Protein AF-A0A7R6WFR4-F1 (afdb_monomer_lite)

Radius of gyration: 21.45 Å; chains: 1; bounding box: 54×71×43 Å

pLDDT: mean 85.28, std 18.98, range [34.56, 98.69]

Foldseek 3Di:
DDDDDDDDDDDDPDPDPPPPPDCLDQDDPVLQPQVVLVVVLCVLCVVLVVQFLDDDSFWTWGADLVLLWIWTFGDDQNQQKTKIAIDADVVRPHHPVCVSCVVVQVQLCVLVVDDPVQDDPPRGDMGMDHHNSRPCVCSVVSSVVSVVVSVSSVVSVCVRVVVD

Secondary structure (DSSP, 8-state):
--------------------TT------GGGS-HHHHHHHHHHH-GGGGTTEEEE-SSEEEEEEGGGTEEEEEEEEGGGTEEEEEE--BGGGTBS-HHHHHGGGHHHHHHHH---GGG--TTSSSEEEEE--TT-GGGHHHHHHHHHHHHHHHHHHHHHHHTT-

Structure (mmCIF, N/CA/C/O backbone):
data_AF-A0A7R6WFR4-F1
#
_entry.id   AF-A0A7R6WFR4-F1
#
loop_
_atom_site.group_PDB
_atom_site.id
_atom_site.type_symbol
_atom_site.label_atom_id
_atom_site.label_alt_id
_atom_site.label_comp_id
_atom_site.label_asym_id
_atom_site.label_entity_id
_atom_site.label_seq_id
_atom_site.pdbx_PDB_ins_code
_atom_site.Cartn_x
_atom_site.Cartn_y
_atom_site.Cartn_z
_atom_site.occupancy
_atom_site.B_iso_or_equiv
_atom_site.auth_seq_id
_atom_site.auth_comp_id
_atom_site.auth_asym_id
_atom_site.auth_atom_id
_atom_site.pdbx_PDB_model_num
ATOM 1 N N . MET A 1 1 ? 34.728 55.358 25.773 1.00 39.41 1 MET A N 1
ATOM 2 C CA . MET A 1 1 ? 34.233 55.909 24.490 1.00 39.41 1 MET A CA 1
ATOM 3 C C . MET A 1 1 ? 34.092 54.773 23.482 1.00 39.41 1 MET A C 1
ATOM 5 O O . MET A 1 1 ? 34.770 53.769 23.641 1.00 39.41 1 MET A O 1
ATOM 9 N N . THR A 1 2 ? 33.162 54.930 22.539 1.00 40.72 2 THR A N 1
ATOM 10 C CA . THR A 1 2 ? 32.912 54.178 21.290 1.00 40.72 2 THR A CA 1
ATOM 11 C C . THR A 1 2 ? 33.643 52.841 21.067 1.00 40.72 2 THR A C 1
ATOM 13 O O . THR A 1 2 ? 34.830 52.815 20.758 1.00 40.72 2 THR A O 1
ATOM 16 N N . ARG A 1 3 ? 32.891 51.727 21.080 1.00 34.97 3 ARG A N 1
ATOM 17 C CA . ARG A 1 3 ? 33.244 50.522 20.302 1.00 34.97 3 ARG A CA 1
ATOM 18 C C . ARG A 1 3 ? 32.785 50.725 18.854 1.00 34.97 3 ARG A C 1
ATOM 20 O O . ARG A 1 3 ? 31.692 51.248 18.648 1.00 34.97 3 ARG A O 1
ATOM 27 N N . GLN A 1 4 ? 33.556 50.251 17.879 1.00 39.06 4 GLN A N 1
ATOM 28 C CA . GLN A 1 4 ? 33.106 50.094 16.492 1.00 39.06 4 GLN A CA 1
ATOM 29 C C . GLN A 1 4 ? 33.394 48.666 16.018 1.00 39.06 4 GLN A C 1
ATOM 31 O O . GLN A 1 4 ? 34.410 48.078 16.385 1.00 39.06 4 GLN A O 1
ATOM 36 N N . SER A 1 5 ? 32.462 48.099 15.253 1.00 39.19 5 SER A N 1
ATOM 37 C CA . SER A 1 5 ? 32.468 46.691 14.850 1.00 39.19 5 SER A CA 1
ATOM 38 C C . SER A 1 5 ? 33.056 46.502 13.455 1.00 39.19 5 SER A C 1
ATOM 40 O O . SER A 1 5 ? 32.693 47.236 12.540 1.00 39.19 5 SER A O 1
ATOM 42 N N . VAL A 1 6 ? 33.838 45.438 13.263 1.00 37.19 6 VAL A N 1
ATOM 43 C CA . VAL A 1 6 ? 34.037 44.794 11.954 1.00 37.19 6 VAL A CA 1
ATOM 44 C C . VAL A 1 6 ? 33.942 43.280 12.163 1.00 37.19 6 VAL A C 1
ATOM 46 O O . VAL A 1 6 ? 34.504 42.753 13.121 1.00 37.19 6 VAL A O 1
ATOM 49 N N . LEU A 1 7 ? 33.185 42.593 11.305 1.00 38.69 7 LEU A N 1
ATOM 50 C CA . LEU A 1 7 ? 32.980 41.139 11.346 1.00 38.69 7 LEU A CA 1
ATOM 51 C C . LEU A 1 7 ? 33.999 40.405 10.449 1.00 38.69 7 LEU A C 1
ATOM 53 O O . LEU A 1 7 ? 34.508 41.002 9.497 1.00 38.69 7 LEU A O 1
ATOM 57 N N . PRO A 1 8 ? 34.308 39.122 10.718 1.00 40.88 8 PRO A N 1
ATOM 58 C CA . PRO A 1 8 ? 35.266 38.357 9.922 1.00 40.88 8 PRO A CA 1
ATOM 59 C C . PRO A 1 8 ? 34.713 38.012 8.531 1.00 40.88 8 PRO A C 1
ATOM 61 O O . PRO A 1 8 ? 33.588 37.538 8.394 1.00 40.88 8 PRO A O 1
ATOM 64 N N . ASN A 1 9 ? 35.536 38.191 7.495 1.00 34.56 9 ASN A N 1
ATOM 65 C CA . ASN A 1 9 ? 35.182 37.885 6.108 1.00 34.56 9 ASN A CA 1
ATOM 66 C C . ASN A 1 9 ? 35.665 36.477 5.705 1.00 34.56 9 ASN A C 1
ATOM 68 O O . ASN A 1 9 ? 36.686 36.321 5.034 1.00 34.56 9 ASN A O 1
ATOM 72 N N . SER A 1 10 ? 34.963 35.433 6.158 1.00 39.16 10 SER A N 1
ATOM 73 C CA . SER A 1 10 ? 35.279 34.039 5.813 1.00 39.16 10 SER A CA 1
ATOM 74 C C . SER A 1 10 ? 34.737 33.672 4.425 1.00 39.16 10 SER A C 1
ATOM 76 O O . SER A 1 10 ? 33.579 33.276 4.276 1.00 39.16 10 SER A O 1
ATOM 78 N N . LEU A 1 11 ? 35.581 33.800 3.399 1.00 40.56 11 LEU A N 1
ATOM 79 C CA . LEU A 1 11 ? 35.219 33.515 2.010 1.00 40.56 11 LEU A CA 1
ATOM 80 C C . LEU A 1 11 ? 34.956 32.021 1.749 1.00 40.56 11 LEU A C 1
ATOM 82 O O . LEU A 1 11 ? 35.880 31.228 1.593 1.00 40.56 11 LEU A O 1
ATOM 86 N N . GLY A 1 12 ? 33.676 31.679 1.596 1.00 35.91 12 GLY A N 1
ATOM 87 C CA . GLY A 1 12 ? 33.201 30.689 0.627 1.00 35.91 12 GLY A CA 1
ATOM 88 C C . GLY A 1 12 ? 33.813 29.286 0.677 1.00 35.91 12 GLY A C 1
ATOM 89 O O . GLY A 1 12 ? 34.427 28.853 -0.301 1.00 35.91 12 GLY A O 1
ATOM 90 N N . GLN A 1 13 ? 33.502 28.507 1.720 1.00 40.03 13 GLN A N 1
ATOM 91 C CA . GLN A 1 13 ? 33.395 27.061 1.506 1.00 40.03 13 GLN A CA 1
ATOM 92 C C . GLN A 1 13 ? 32.291 26.822 0.469 1.00 40.03 13 GLN A C 1
ATOM 94 O O . GLN A 1 13 ? 31.122 27.125 0.704 1.00 40.03 13 GLN A O 1
ATOM 99 N N . ARG A 1 14 ? 32.669 26.308 -0.705 1.00 41.25 14 ARG A N 1
ATOM 100 C CA . ARG A 1 14 ? 31.701 25.881 -1.718 1.00 41.25 14 ARG A CA 1
ATOM 101 C C . ARG A 1 14 ? 30.973 24.669 -1.153 1.00 41.25 14 ARG A C 1
ATOM 103 O O . ARG A 1 14 ? 31.605 23.633 -0.959 1.00 41.25 14 ARG A O 1
ATOM 110 N N . GLY A 1 15 ? 29.672 24.796 -0.904 1.00 39.31 15 GLY A N 1
ATOM 111 C CA . GLY A 1 15 ? 28.844 23.637 -0.597 1.00 39.31 15 GLY A CA 1
ATOM 112 C C . GLY A 1 15 ? 28.974 22.633 -1.737 1.00 39.31 15 GLY A C 1
ATOM 113 O O . GLY A 1 15 ? 28.617 22.944 -2.874 1.00 39.31 15 GLY A O 1
ATOM 114 N N . GLN A 1 16 ? 29.529 21.455 -1.450 1.00 40.56 16 GLN A N 1
ATOM 115 C CA . GLN A 1 16 ? 29.440 20.338 -2.382 1.00 40.56 16 GLN A CA 1
ATOM 116 C C . GLN A 1 16 ? 27.947 20.038 -2.580 1.00 40.56 16 GLN A C 1
ATOM 118 O O . GLN A 1 16 ? 27.205 20.042 -1.591 1.00 40.56 16 GLN A O 1
ATOM 123 N N . PRO A 1 17 ? 27.470 19.811 -3.817 1.00 44.75 17 PRO A N 1
ATOM 124 C CA . PRO A 1 17 ? 26.100 19.371 -4.009 1.00 44.75 17 PRO A CA 1
ATOM 125 C C . PRO A 1 17 ? 25.941 18.040 -3.276 1.00 44.75 17 PRO A C 1
ATOM 127 O O . PRO A 1 17 ? 26.667 17.086 -3.559 1.00 44.75 17 PRO A O 1
ATOM 130 N N . VAL A 1 18 ? 25.011 17.984 -2.322 1.00 44.72 18 VAL A N 1
ATOM 131 C CA . VAL A 1 18 ? 24.650 16.732 -1.658 1.00 44.72 18 VAL A CA 1
ATOM 132 C C . VAL A 1 18 ? 23.968 15.864 -2.708 1.00 44.72 18 VAL A C 1
ATOM 134 O O . VAL A 1 18 ? 22.768 15.990 -2.951 1.00 44.72 18 VAL A O 1
ATOM 137 N N . MET A 1 19 ? 24.755 15.018 -3.372 1.00 37.38 19 MET A N 1
ATOM 138 C CA . MET A 1 19 ? 24.232 13.960 -4.221 1.00 37.38 19 MET A CA 1
ATOM 139 C C . MET A 1 19 ? 23.405 13.044 -3.328 1.00 37.38 19 MET A C 1
ATOM 141 O O . MET A 1 19 ? 23.945 12.264 -2.549 1.00 37.38 19 MET A O 1
ATOM 145 N N . SER A 1 20 ? 22.081 13.161 -3.427 1.00 54.25 20 SER A N 1
ATOM 146 C CA . SER A 1 20 ? 21.200 12.124 -2.915 1.00 54.25 20 SER A CA 1
ATOM 147 C C . SER A 1 20 ? 21.582 10.829 -3.626 1.00 54.25 20 SER A C 1
ATOM 149 O O . SER A 1 20 ? 21.564 10.786 -4.854 1.00 54.25 20 SER A O 1
ATOM 151 N N . GLU A 1 21 ? 21.921 9.783 -2.871 1.00 51.94 21 GLU A N 1
ATOM 152 C CA . GLU A 1 21 ? 22.389 8.486 -3.400 1.00 51.94 21 GLU A CA 1
ATOM 153 C C . GLU A 1 21 ? 21.356 7.773 -4.303 1.00 51.94 21 GLU A C 1
ATOM 155 O O . GLU A 1 21 ? 21.628 6.717 -4.868 1.00 51.94 21 GLU A O 1
ATOM 160 N N . PHE A 1 22 ? 20.169 8.366 -4.455 1.00 56.94 22 PHE A N 1
ATOM 161 C CA . PHE A 1 22 ? 19.007 7.843 -5.159 1.00 56.94 22 PHE A CA 1
ATOM 162 C C . PHE A 1 22 ? 18.423 8.853 -6.167 1.00 56.94 22 PHE A C 1
ATOM 164 O O . PHE A 1 22 ? 17.203 9.004 -6.268 1.00 56.94 22 PHE A O 1
ATOM 171 N N . ASP A 1 23 ? 19.274 9.543 -6.938 1.00 61.69 23 ASP A N 1
ATOM 172 C CA . ASP A 1 23 ? 18.822 10.172 -8.188 1.00 61.69 23 ASP A CA 1
ATOM 173 C C . ASP A 1 23 ? 18.581 9.093 -9.259 1.00 61.69 23 ASP A C 1
ATOM 175 O O . ASP A 1 23 ? 19.502 8.553 -9.871 1.00 61.69 23 ASP A O 1
ATOM 179 N N . PHE A 1 24 ? 17.30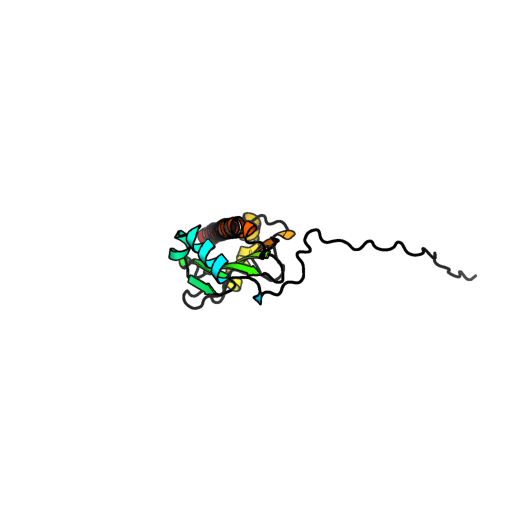7 8.762 -9.469 1.00 65.12 24 PHE A N 1
ATOM 180 C CA . PHE A 1 24 ? 16.860 7.788 -10.469 1.00 65.12 24 PHE A CA 1
ATOM 181 C C . PHE A 1 24 ? 16.496 8.419 -11.830 1.00 65.12 24 PHE A C 1
ATOM 183 O O . PHE A 1 24 ? 15.965 7.726 -12.711 1.00 65.12 24 PHE A O 1
ATOM 190 N N . GLY A 1 25 ? 16.766 9.718 -12.002 1.00 61.03 25 GLY A N 1
ATOM 191 C CA . GLY A 1 25 ? 16.457 10.506 -13.191 1.00 61.03 25 GLY A CA 1
ATOM 192 C C . GLY A 1 25 ? 14.994 10.959 -13.289 1.00 61.03 25 GLY A C 1
ATOM 193 O O . GLY A 1 25 ? 14.063 10.306 -12.810 1.00 61.03 25 GLY A O 1
ATOM 194 N N . GLY A 1 26 ? 14.779 12.089 -13.967 1.00 64.75 26 GLY A N 1
ATOM 195 C CA . GLY A 1 26 ? 13.466 12.718 -14.149 1.00 64.75 26 GLY A CA 1
ATOM 196 C C . GLY A 1 26 ? 12.544 12.000 -15.143 1.00 64.75 26 GLY A C 1
ATOM 197 O O . GLY A 1 26 ? 12.282 12.525 -16.223 1.00 64.75 26 GLY A O 1
ATOM 198 N N . ARG A 1 27 ? 12.025 10.820 -14.781 1.00 77.31 27 ARG A N 1
ATOM 199 C CA . ARG A 1 27 ? 10.978 10.104 -15.541 1.00 77.31 27 ARG A CA 1
ATOM 200 C C . ARG A 1 27 ? 9.572 10.457 -15.058 1.00 77.31 27 ARG A C 1
ATOM 202 O O . ARG A 1 27 ? 9.328 10.621 -13.863 1.00 77.31 27 ARG A O 1
ATOM 209 N N . ARG A 1 28 ? 8.616 10.565 -15.987 1.00 82.25 28 ARG A N 1
ATOM 210 C CA . ARG A 1 28 ? 7.220 10.917 -15.657 1.00 82.25 28 ARG A CA 1
ATOM 211 C C . ARG A 1 28 ? 6.463 9.694 -15.151 1.00 82.25 28 ARG A C 1
ATOM 213 O O . ARG A 1 28 ? 6.639 8.595 -15.667 1.00 82.25 28 ARG A O 1
ATOM 220 N N . ALA A 1 29 ? 5.520 9.885 -14.226 1.00 82.50 29 ALA A N 1
ATOM 221 C CA . ALA A 1 29 ? 4.690 8.786 -13.718 1.00 82.50 29 ALA A CA 1
ATOM 222 C C . ALA A 1 29 ? 3.926 8.023 -14.823 1.00 82.50 29 ALA A C 1
ATOM 224 O O . ALA A 1 29 ? 3.718 6.821 -14.702 1.00 82.50 29 ALA A O 1
ATOM 225 N N . SER A 1 30 ? 3.580 8.686 -15.932 1.00 85.88 30 SER A N 1
ATOM 226 C CA . SER A 1 30 ? 2.953 8.075 -17.114 1.00 85.88 30 SER A CA 1
ATOM 227 C C . SER A 1 30 ? 3.821 7.043 -17.850 1.00 85.88 30 SER A C 1
ATOM 229 O O . SER A 1 30 ? 3.295 6.293 -18.665 1.00 85.88 30 SER A O 1
ATOM 231 N N . GLU A 1 31 ? 5.133 7.010 -17.605 1.00 89.94 31 GLU A N 1
ATOM 232 C CA . GLU A 1 31 ? 6.065 6.036 -18.198 1.00 89.94 31 GLU A CA 1
ATOM 233 C C . GLU A 1 31 ? 6.147 4.735 -17.380 1.00 89.94 31 GLU A C 1
ATOM 235 O O . GLU A 1 31 ? 6.655 3.725 -17.866 1.00 89.94 31 GLU A O 1
ATOM 240 N N . PHE A 1 32 ? 5.614 4.723 -16.152 1.00 94.06 32 PHE A N 1
ATOM 241 C CA . PHE A 1 32 ? 5.513 3.508 -15.351 1.00 94.06 32 PHE A CA 1
ATOM 242 C C . PHE A 1 32 ? 4.448 2.584 -15.950 1.00 94.06 32 PHE A C 1
ATOM 244 O O . PHE A 1 32 ? 3.262 2.919 -16.017 1.00 94.06 32 PHE A O 1
ATOM 251 N N . ARG A 1 33 ? 4.877 1.395 -16.381 1.00 96.06 33 ARG A N 1
ATOM 252 C CA . ARG A 1 33 ? 4.074 0.411 -17.126 1.00 96.06 33 ARG A CA 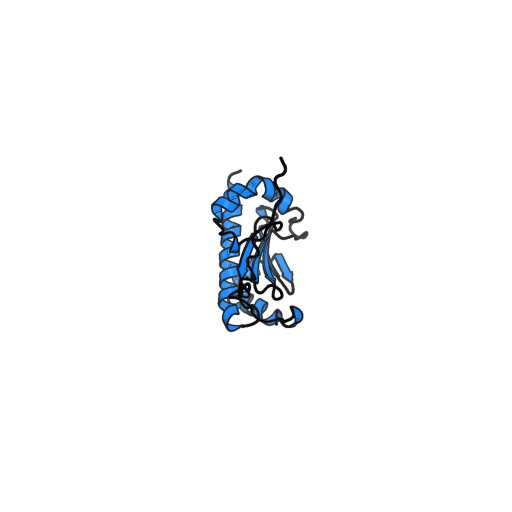1
ATOM 253 C C . ARG A 1 33 ? 3.067 -0.343 -16.235 1.00 96.06 33 ARG A C 1
ATOM 255 O O . ARG A 1 33 ? 2.964 -1.559 -16.303 1.00 96.06 33 ARG A O 1
ATOM 262 N N . HIS A 1 34 ? 2.280 0.377 -15.436 1.00 96.06 34 HIS A N 1
ATOM 263 C CA . HIS A 1 34 ? 1.488 -0.106 -14.293 1.00 96.06 34 HIS A CA 1
ATOM 264 C C . HIS A 1 34 ? 0.647 -1.383 -14.491 1.00 96.06 34 HIS A C 1
ATOM 266 O O . HIS A 1 34 ? 0.349 -2.084 -13.526 1.00 96.06 34 HIS A O 1
ATOM 272 N N . ARG A 1 35 ? 0.227 -1.692 -15.725 1.00 97.06 35 ARG A N 1
ATOM 273 C CA . ARG A 1 35 ? -0.500 -2.930 -16.039 1.00 97.06 35 ARG A CA 1
ATOM 274 C C . ARG A 1 35 ? 0.378 -4.178 -15.893 1.00 97.06 35 ARG A C 1
ATOM 276 O O . ARG A 1 35 ? -0.165 -5.219 -15.540 1.00 97.06 35 ARG A O 1
ATOM 283 N N . GLY A 1 36 ? 1.685 -4.077 -16.150 1.00 97.88 36 GLY A N 1
ATOM 284 C CA . GLY A 1 36 ? 2.650 -5.162 -15.953 1.00 97.88 36 GLY A CA 1
ATOM 285 C C . GLY A 1 36 ? 2.839 -5.434 -14.465 1.00 97.88 36 GLY A C 1
ATOM 286 O O . GLY A 1 36 ? 2.372 -6.466 -13.991 1.00 97.88 36 GLY A O 1
ATOM 287 N N . PHE A 1 37 ? 3.356 -4.453 -13.721 1.00 98.44 37 PHE A N 1
ATOM 288 C CA . PHE A 1 37 ? 3.465 -4.475 -12.260 1.00 98.44 37 PHE A CA 1
ATOM 289 C C . PHE A 1 37 ? 2.257 -5.082 -11.527 1.00 98.44 37 PHE A C 1
ATOM 291 O O . PHE A 1 37 ? 2.407 -6.054 -10.792 1.00 98.44 37 PHE A O 1
ATOM 298 N N . TRP A 1 38 ? 1.034 -4.574 -11.749 1.00 98.38 38 TRP A N 1
ATOM 299 C CA . TRP A 1 38 ? -0.167 -5.099 -11.073 1.00 98.38 38 TRP A CA 1
ATOM 300 C C . TRP A 1 38 ? -0.689 -6.436 -11.628 1.00 98.38 38 TRP A C 1
ATOM 302 O O . TRP A 1 38 ? -1.639 -6.992 -11.070 1.00 98.38 38 TRP A O 1
ATOM 312 N N . SER A 1 39 ? -0.109 -6.949 -12.715 1.00 98.38 39 SER A N 1
ATOM 313 C CA . SER A 1 39 ? -0.308 -8.334 -13.160 1.00 98.38 39 SER A CA 1
ATOM 314 C C . SER A 1 39 ? 0.699 -9.261 -12.478 1.00 98.38 39 SER A C 1
ATOM 316 O O . SER A 1 39 ? 0.263 -10.232 -11.869 1.00 98.38 39 SER A O 1
ATOM 318 N N . LEU A 1 40 ? 1.990 -8.900 -12.460 1.00 98.56 40 LEU A N 1
ATOM 319 C CA . LEU A 1 40 ? 3.046 -9.621 -11.736 1.00 98.56 40 LEU A CA 1
ATOM 320 C C . LEU A 1 40 ? 2.726 -9.737 -10.238 1.00 98.56 40 LEU A C 1
ATOM 322 O O . LEU A 1 40 ? 2.801 -10.825 -9.677 1.00 98.56 40 LEU A O 1
ATOM 326 N N . PHE A 1 41 ? 2.300 -8.639 -9.605 1.00 98.69 41 PHE A N 1
ATOM 327 C CA . PHE A 1 41 ? 1.831 -8.618 -8.216 1.00 98.69 41 PHE A CA 1
ATOM 328 C C . PHE A 1 41 ? 0.778 -9.704 -7.968 1.00 98.69 41 PHE A C 1
ATOM 330 O O . PHE A 1 41 ? 0.903 -10.505 -7.051 1.00 98.69 41 PHE A O 1
ATOM 337 N N . ALA A 1 42 ? -0.233 -9.769 -8.836 1.00 98.31 42 ALA A N 1
ATOM 338 C CA . ALA A 1 42 ? -1.347 -10.700 -8.713 1.00 98.31 42 ALA A CA 1
ATOM 339 C C . ALA A 1 42 ? -1.026 -12.120 -9.224 1.00 98.31 42 ALA A C 1
ATOM 341 O O . ALA A 1 42 ? -1.892 -12.994 -9.174 1.00 98.31 42 ALA A O 1
ATOM 342 N N . GLU A 1 43 ? 0.158 -12.348 -9.786 1.00 98.31 43 GLU A N 1
ATOM 343 C CA . GLU A 1 43 ? 0.679 -13.661 -10.178 1.00 98.31 43 GLU A CA 1
ATOM 344 C C . GLU A 1 43 ? 1.543 -14.249 -9.057 1.00 98.31 43 GLU A C 1
ATOM 346 O O . GLU A 1 43 ? 1.362 -15.408 -8.696 1.00 98.31 43 GLU A O 1
ATOM 351 N N . ARG A 1 44 ? 2.413 -13.425 -8.455 1.00 98.31 44 ARG A N 1
ATOM 352 C CA . ARG A 1 44 ? 3.252 -13.786 -7.300 1.00 98.31 44 ARG A CA 1
ATOM 353 C C . ARG A 1 44 ? 2.448 -13.967 -6.012 1.00 98.31 44 ARG A C 1
ATOM 355 O O . ARG A 1 44 ? 2.755 -14.873 -5.248 1.00 98.31 44 ARG A O 1
ATOM 362 N N . HIS A 1 45 ? 1.423 -13.135 -5.816 1.00 98.31 45 HIS A N 1
ATOM 363 C CA . HIS A 1 45 ? 0.597 -13.064 -4.603 1.00 98.31 45 HIS A CA 1
ATOM 364 C C . HIS A 1 45 ? -0.884 -13.313 -4.954 1.00 98.31 45 HIS A C 1
ATOM 366 O O . HIS A 1 45 ? -1.708 -12.389 -4.941 1.00 98.31 45 HIS A O 1
ATOM 372 N N . PRO A 1 46 ? -1.249 -14.536 -5.396 1.00 97.94 46 PRO A N 1
ATOM 373 C CA . PRO A 1 46 ? -2.601 -14.852 -5.859 1.00 97.94 46 PRO A CA 1
ATOM 374 C C . PRO A 1 46 ? -3.664 -14.720 -4.758 1.00 97.94 46 PRO A C 1
ATOM 376 O O . PRO A 1 46 ? -4.820 -14.422 -5.065 1.00 97.94 46 PRO A O 1
ATOM 379 N N . GLU A 1 47 ? -3.293 -14.886 -3.488 1.00 97.12 47 GLU A N 1
ATOM 380 C CA . GLU A 1 47 ? -4.160 -14.713 -2.322 1.00 97.12 47 GLU A CA 1
ATOM 381 C C . GLU A 1 47 ? -4.720 -13.288 -2.215 1.00 97.12 47 GLU A C 1
ATOM 383 O O . GLU A 1 47 ? -5.896 -13.116 -1.886 1.00 97.12 47 GLU A O 1
ATOM 388 N N . GLU A 1 48 ? -3.964 -12.263 -2.624 1.00 98.19 48 GLU A N 1
ATOM 389 C CA . GLU A 1 48 ? -4.433 -10.872 -2.619 1.00 98.19 48 GLU A CA 1
ATOM 390 C C . GLU A 1 48 ? -5.611 -10.619 -3.568 1.00 98.19 48 GLU A C 1
ATOM 392 O O . GLU A 1 48 ? -6.307 -9.611 -3.424 1.00 98.19 48 GLU A O 1
ATOM 397 N N . ARG A 1 49 ? -5.894 -11.536 -4.505 1.00 96.94 49 ARG A N 1
ATOM 398 C CA . ARG A 1 49 ? -7.104 -11.496 -5.344 1.00 96.94 49 ARG A CA 1
ATOM 399 C C . ARG A 1 49 ? -8.369 -11.785 -4.540 1.00 96.94 49 ARG A C 1
ATOM 401 O O . ARG A 1 49 ? -9.389 -11.158 -4.805 1.00 96.94 49 ARG A O 1
ATOM 408 N N . ALA A 1 50 ? -8.303 -12.686 -3.559 1.00 95.81 50 ALA A N 1
ATOM 409 C CA . ALA A 1 50 ? -9.427 -12.987 -2.669 1.00 95.81 50 ALA A CA 1
ATOM 410 C C . ALA A 1 50 ? -9.687 -11.850 -1.664 1.00 95.81 50 ALA A C 1
ATOM 412 O O . ALA A 1 50 ? -10.805 -11.690 -1.182 1.00 95.81 50 ALA A O 1
ATOM 413 N N . ARG A 1 51 ? -8.662 -11.034 -1.379 1.00 96.56 51 ARG A N 1
ATOM 414 C CA . ARG A 1 51 ? -8.699 -9.919 -0.415 1.00 96.56 51 ARG A CA 1
ATOM 415 C C . ARG A 1 51 ? -8.906 -8.541 -1.065 1.00 96.56 51 ARG A C 1
ATOM 417 O O . ARG A 1 51 ? -8.900 -7.520 -0.374 1.00 96.56 51 ARG A O 1
ATOM 424 N N . LEU A 1 52 ? -9.067 -8.499 -2.390 1.00 97.44 52 LEU A N 1
ATOM 425 C CA . LEU A 1 52 ? -9.117 -7.286 -3.209 1.00 97.44 52 LEU A CA 1
ATOM 426 C C . LEU A 1 52 ? -10.422 -6.495 -3.003 1.00 97.44 52 LEU A C 1
ATOM 428 O O . LEU A 1 52 ? -11.464 -6.830 -3.562 1.00 97.44 52 LEU A O 1
ATOM 432 N N . ALA A 1 53 ? -10.345 -5.369 -2.292 1.00 97.06 53 ALA A N 1
ATOM 433 C CA . ALA A 1 53 ? -11.461 -4.432 -2.136 1.00 97.06 53 ALA A CA 1
ATOM 434 C C . ALA A 1 53 ? -11.598 -3.459 -3.328 1.00 97.06 53 ALA A C 1
ATOM 436 O O . ALA A 1 53 ? -12.705 -3.037 -3.673 1.00 97.06 53 ALA A O 1
ATOM 437 N N . ARG A 1 54 ? -10.474 -3.060 -3.946 1.00 96.75 54 ARG A N 1
ATOM 438 C CA . ARG A 1 54 ? -10.396 -2.203 -5.152 1.00 96.75 54 ARG A CA 1
ATOM 439 C C . ARG A 1 54 ? -8.966 -2.182 -5.697 1.00 96.75 54 ARG A C 1
ATOM 441 O O . ARG A 1 54 ? -8.019 -2.249 -4.928 1.00 96.75 54 ARG A O 1
ATOM 448 N N . ARG A 1 55 ? -8.779 -1.978 -7.002 1.00 97.06 55 ARG A N 1
ATOM 449 C CA . ARG A 1 55 ? -7.479 -1.572 -7.570 1.00 97.06 55 ARG A CA 1
ATOM 450 C C . ARG A 1 55 ? -7.631 -0.402 -8.537 1.00 97.06 55 ARG A C 1
ATOM 452 O O . ARG A 1 55 ? -8.731 -0.141 -9.029 1.00 97.06 55 ARG A O 1
ATOM 459 N N . GLY A 1 56 ? -6.532 0.291 -8.800 1.00 95.56 56 GLY A N 1
ATOM 460 C CA . GLY A 1 56 ? -6.417 1.368 -9.783 1.00 95.56 56 GLY A CA 1
ATOM 461 C C . GLY A 1 56 ? -5.050 1.331 -10.474 1.00 95.56 56 GLY A C 1
ATOM 462 O O . GLY A 1 56 ? -4.296 0.382 -10.276 1.00 95.56 56 GLY A O 1
ATOM 463 N N . PRO A 1 57 ? -4.688 2.348 -11.277 1.00 95.19 57 PRO A N 1
ATOM 464 C CA . PRO A 1 57 ? -3.371 2.395 -11.911 1.00 95.19 57 PRO A CA 1
ATOM 465 C C . PRO A 1 57 ? -2.213 2.422 -10.905 1.00 95.19 57 PRO A C 1
ATOM 467 O O . PRO A 1 57 ? -1.178 1.812 -11.142 1.00 95.19 57 PRO A O 1
ATOM 470 N N . TRP A 1 58 ? -2.404 3.080 -9.760 1.00 95.88 58 TRP A N 1
ATOM 471 C CA . TRP A 1 58 ? -1.338 3.356 -8.790 1.00 95.88 58 TRP A CA 1
ATOM 472 C C . TRP A 1 58 ? -1.445 2.550 -7.490 1.00 95.88 58 TRP A C 1
ATOM 474 O O . TRP A 1 58 ? -0.589 2.710 -6.626 1.00 95.88 58 TRP A O 1
ATOM 484 N N . PHE A 1 59 ? -2.480 1.712 -7.322 1.00 97.56 59 PHE A N 1
ATOM 485 C CA . PHE A 1 59 ? -2.749 1.036 -6.047 1.00 97.56 59 PHE A CA 1
ATOM 486 C C . PHE A 1 59 ? -3.516 -0.293 -6.156 1.00 97.56 59 PHE A C 1
ATOM 488 O O . PHE A 1 59 ? -4.329 -0.496 -7.065 1.00 97.56 59 PHE A O 1
ATOM 495 N N . TRP A 1 60 ? -3.351 -1.120 -5.123 1.00 98.56 60 TRP A N 1
ATOM 496 C CA . TRP A 1 60 ? -4.148 -2.297 -4.778 1.00 98.56 60 TRP A CA 1
ATOM 497 C C . TRP A 1 60 ? -4.641 -2.155 -3.329 1.00 98.56 60 TRP A C 1
ATOM 499 O O . TRP A 1 60 ? -3.845 -1.940 -2.419 1.00 98.56 60 TRP A O 1
ATOM 509 N N . GLN A 1 61 ? -5.952 -2.237 -3.098 1.00 98.12 61 GLN A N 1
ATOM 510 C CA . GLN A 1 61 ? -6.550 -2.179 -1.762 1.00 98.12 61 GLN A CA 1
ATOM 511 C C . GLN A 1 61 ? -6.904 -3.576 -1.263 1.00 98.12 61 GLN A C 1
ATOM 513 O O . GLN A 1 61 ? -7.776 -4.235 -1.837 1.00 98.12 61 GLN A O 1
ATOM 518 N N . ARG A 1 62 ? -6.281 -3.969 -0.151 1.00 98.12 62 ARG A N 1
ATOM 519 C CA . ARG A 1 62 ? -6.687 -5.103 0.681 1.00 98.12 62 ARG A CA 1
ATOM 520 C C . ARG A 1 62 ? -7.828 -4.659 1.603 1.00 98.12 62 ARG A C 1
ATOM 522 O O . ARG A 1 62 ? -7.735 -3.601 2.230 1.00 98.12 62 ARG A O 1
ATOM 529 N N . GLY A 1 63 ? -8.910 -5.433 1.658 1.00 97.00 63 GLY A N 1
ATOM 530 C CA . GLY A 1 63 ? -10.052 -5.181 2.544 1.00 97.00 63 GLY A CA 1
ATOM 531 C C . GLY A 1 63 ? -9.848 -5.742 3.952 1.00 97.00 63 GLY A C 1
ATOM 532 O O . GLY A 1 63 ? -9.416 -6.883 4.098 1.00 97.00 63 GLY A O 1
ATOM 533 N N . LEU A 1 64 ? -10.187 -4.948 4.970 1.00 95.44 64 LEU A N 1
ATOM 534 C CA . LEU A 1 64 ? -10.271 -5.350 6.378 1.00 95.44 64 LEU A CA 1
ATOM 535 C C . LEU A 1 64 ? -11.714 -5.060 6.851 1.00 95.44 64 LEU A C 1
ATOM 537 O O . LEU A 1 64 ? -11.959 -4.009 7.452 1.00 95.44 64 LEU A O 1
ATOM 541 N N . PRO A 1 65 ? -12.697 -5.911 6.494 1.00 91.44 65 PRO A N 1
ATOM 542 C CA . PRO A 1 65 ? -14.118 -5.596 6.650 1.00 91.44 65 PRO A CA 1
ATOM 543 C C . PRO A 1 65 ? -14.558 -5.489 8.113 1.00 91.44 65 PRO A C 1
ATOM 545 O O . PRO A 1 65 ? -15.403 -4.653 8.412 1.00 91.44 65 PRO A O 1
ATOM 548 N N . ASP A 1 66 ? -13.947 -6.255 9.018 1.00 91.81 66 ASP A N 1
ATOM 549 C CA . ASP A 1 66 ? -14.342 -6.338 10.434 1.00 91.81 66 ASP A CA 1
ATOM 550 C C . ASP A 1 66 ? -14.114 -5.014 11.188 1.00 91.81 66 ASP A C 1
ATOM 552 O O . ASP A 1 66 ? -14.882 -4.646 12.070 1.00 91.81 66 ASP A O 1
ATOM 556 N N . PHE A 1 67 ? -13.112 -4.239 10.760 1.00 92.19 67 PHE A N 1
ATOM 557 C CA . PHE A 1 67 ? -12.842 -2.870 11.226 1.00 92.19 67 PHE A CA 1
ATOM 558 C C . PHE A 1 67 ? -13.406 -1.796 10.268 1.00 92.19 67 PHE A C 1
ATOM 560 O O . PHE A 1 67 ? -13.249 -0.588 10.486 1.00 92.19 67 PHE A O 1
ATOM 567 N N . ALA A 1 68 ? -14.024 -2.236 9.166 1.00 93.62 68 ALA A N 1
ATOM 568 C CA . ALA A 1 68 ? -14.399 -1.449 7.995 1.00 93.62 68 ALA A CA 1
ATOM 569 C C . ALA A 1 68 ? -13.259 -0.520 7.522 1.00 93.62 68 ALA A C 1
ATOM 571 O O . ALA A 1 68 ? -13.439 0.692 7.390 1.00 93.62 68 ALA A O 1
ATOM 572 N N . LEU A 1 69 ? -12.071 -1.092 7.287 1.00 95.69 69 LEU A N 1
ATOM 573 C CA . LEU A 1 69 ? -10.848 -0.417 6.827 1.00 95.69 69 LEU A CA 1
ATOM 574 C C . LEU A 1 69 ? -10.362 -0.976 5.473 1.00 95.69 69 LEU A C 1
ATOM 576 O O . LEU A 1 69 ? -10.718 -2.080 5.059 1.00 95.69 69 LEU A O 1
ATOM 580 N N . VAL A 1 70 ? -9.488 -0.228 4.791 1.00 96.81 70 VAL A N 1
ATOM 581 C CA . VAL A 1 70 ? -8.674 -0.729 3.665 1.00 96.81 70 VAL A CA 1
ATOM 582 C C . VAL A 1 70 ? -7.210 -0.338 3.837 1.00 96.81 70 VAL A C 1
ATOM 584 O O . VAL A 1 70 ? -6.915 0.826 4.115 1.00 96.81 70 VAL A O 1
ATOM 587 N N . ILE A 1 71 ? -6.294 -1.271 3.578 1.00 97.56 71 ILE A N 1
ATOM 588 C CA . ILE A 1 71 ? -4.870 -0.958 3.394 1.00 97.56 71 ILE A CA 1
ATOM 589 C C . ILE A 1 71 ? -4.612 -0.830 1.894 1.00 97.56 71 ILE A C 1
ATOM 591 O O . ILE A 1 71 ? -4.928 -1.730 1.115 1.00 97.56 71 ILE A O 1
ATOM 595 N N . SER A 1 72 ? -4.064 0.310 1.484 1.00 97.44 72 SER A N 1
ATOM 596 C CA . SER A 1 72 ? -3.716 0.622 0.099 1.00 97.44 72 SER A CA 1
ATOM 597 C C . SER A 1 72 ? -2.222 0.394 -0.112 1.00 97.44 72 SER A C 1
ATOM 599 O O . SER A 1 72 ? -1.412 1.235 0.272 1.00 97.44 72 SER A O 1
ATOM 601 N N . MET A 1 73 ? -1.864 -0.723 -0.742 1.00 98.56 73 MET A N 1
ATOM 602 C CA . MET A 1 73 ? -0.545 -0.922 -1.348 1.00 98.56 73 MET A CA 1
ATOM 603 C C . MET A 1 73 ? -0.448 -0.029 -2.585 1.00 98.56 73 MET A C 1
ATOM 605 O O . MET A 1 73 ? -1.354 -0.056 -3.420 1.00 98.56 73 MET A O 1
ATOM 609 N N . TYR A 1 74 ? 0.609 0.768 -2.723 1.00 97.31 74 TYR A N 1
ATOM 610 C CA . TYR A 1 74 ? 0.727 1.744 -3.809 1.00 97.31 74 TYR A CA 1
ATOM 611 C C . TYR A 1 74 ? 2.139 1.855 -4.390 1.00 97.31 74 TYR A C 1
ATOM 613 O O . TYR A 1 74 ? 3.130 1.471 -3.769 1.00 97.31 74 TYR A O 1
ATOM 621 N N . VAL A 1 75 ? 2.208 2.424 -5.597 1.00 96.75 75 VAL A N 1
ATOM 622 C CA . VAL A 1 75 ? 3.449 2.844 -6.260 1.00 96.75 75 VAL A CA 1
ATOM 623 C C . VAL A 1 75 ? 3.348 4.332 -6.581 1.00 96.75 75 VAL A C 1
ATOM 625 O O . VAL A 1 75 ? 2.355 4.770 -7.164 1.00 96.75 75 VAL A O 1
ATOM 628 N N . ALA A 1 76 ? 4.386 5.099 -6.250 1.00 93.75 76 ALA A N 1
ATOM 629 C CA . ALA A 1 76 ? 4.515 6.520 -6.566 1.00 93.75 76 ALA A CA 1
ATOM 630 C C . ALA A 1 76 ? 5.760 6.749 -7.449 1.00 93.75 76 ALA A C 1
ATOM 632 O O . ALA A 1 76 ? 6.835 7.075 -6.939 1.00 93.75 76 ALA A O 1
ATOM 633 N N . PRO A 1 77 ? 5.667 6.559 -8.785 1.00 92.12 77 PRO A N 1
ATOM 634 C CA . PRO A 1 77 ? 6.853 6.530 -9.642 1.00 92.12 77 PRO A CA 1
ATOM 635 C C . PRO A 1 77 ? 7.579 7.878 -9.724 1.00 92.12 77 PRO A C 1
ATOM 637 O O . PRO A 1 77 ? 8.802 7.903 -9.774 1.00 92.12 77 PRO A O 1
ATOM 640 N N . ALA A 1 78 ? 6.853 9.001 -9.662 1.00 88.69 78 ALA A N 1
ATOM 641 C CA . ALA A 1 78 ? 7.449 10.344 -9.662 1.00 88.69 78 ALA A CA 1
ATOM 642 C C . ALA A 1 78 ? 8.285 10.648 -8.400 1.00 88.69 78 ALA A C 1
ATOM 644 O O . ALA A 1 78 ? 9.053 11.604 -8.385 1.00 88.69 78 ALA A O 1
ATOM 645 N N . GLN A 1 79 ? 8.147 9.834 -7.350 1.00 89.56 79 GLN A N 1
ATOM 646 C CA . GLN A 1 79 ? 8.893 9.919 -6.096 1.00 89.56 79 GLN A CA 1
ATOM 647 C C . GLN A 1 79 ? 9.744 8.661 -5.845 1.00 89.56 79 GLN A C 1
ATOM 649 O O . GLN A 1 79 ? 10.296 8.526 -4.754 1.00 89.56 79 GLN A O 1
ATOM 654 N N . ASN A 1 80 ? 9.817 7.748 -6.828 1.00 92.50 80 ASN A N 1
ATOM 655 C CA . ASN A 1 80 ? 10.509 6.456 -6.779 1.00 92.50 80 ASN A CA 1
ATOM 656 C C . ASN A 1 80 ? 10.386 5.746 -5.420 1.00 92.50 80 ASN A C 1
ATOM 658 O O . ASN A 1 80 ? 11.374 5.477 -4.733 1.00 92.50 80 ASN A O 1
ATOM 662 N N . HIS A 1 81 ? 9.146 5.472 -5.015 1.00 93.12 81 HIS A N 1
ATOM 663 C CA . HIS A 1 81 ? 8.869 4.598 -3.882 1.00 93.12 81 HIS A CA 1
ATOM 664 C C . HIS A 1 81 ? 7.605 3.760 -4.079 1.00 93.12 81 HIS A C 1
ATOM 666 O O . HIS A 1 81 ? 6.717 4.081 -4.881 1.00 93.12 81 HIS A O 1
ATOM 672 N N . VAL A 1 82 ? 7.535 2.690 -3.296 1.00 97.06 82 VAL A N 1
ATOM 673 C CA . VAL A 1 82 ? 6.324 1.919 -3.004 1.00 97.06 82 VAL A CA 1
ATOM 674 C C . VAL A 1 82 ? 5.934 2.134 -1.543 1.00 97.06 82 VAL A C 1
ATOM 676 O O . VAL A 1 82 ? 6.761 2.576 -0.744 1.00 97.06 82 VAL A O 1
ATOM 679 N N . GLY A 1 83 ? 4.688 1.849 -1.175 1.00 96.88 83 GLY A N 1
ATOM 680 C CA . GLY A 1 83 ? 4.253 1.996 0.213 1.00 96.88 83 GLY A CA 1
ATOM 681 C C . GLY A 1 83 ? 2.903 1.367 0.535 1.00 96.88 83 GLY A C 1
ATOM 682 O O . GLY A 1 83 ? 2.200 0.863 -0.343 1.00 96.88 83 GLY A O 1
ATOM 683 N N . VAL A 1 84 ? 2.542 1.428 1.813 1.00 97.50 84 VAL A N 1
ATOM 684 C CA . VAL A 1 84 ? 1.250 1.021 2.374 1.00 97.50 84 VAL A CA 1
ATOM 685 C C . VAL A 1 84 ? 0.707 2.114 3.293 1.00 97.50 84 VAL A C 1
ATOM 687 O O . VAL A 1 84 ? 1.449 2.693 4.081 1.00 97.50 84 VAL A O 1
ATOM 690 N N . PHE A 1 85 ? -0.590 2.403 3.198 1.00 95.06 85 PHE A N 1
ATOM 691 C CA . PHE A 1 85 ? -1.293 3.352 4.075 1.00 95.06 85 PHE A CA 1
ATOM 692 C C . PHE A 1 85 ? -2.786 3.011 4.166 1.00 95.06 85 PHE A C 1
ATOM 694 O O . PHE A 1 85 ? -3.318 2.279 3.324 1.00 95.06 85 PHE A O 1
ATOM 701 N N . PHE A 1 86 ? -3.491 3.567 5.151 1.00 95.06 86 PHE A N 1
ATOM 702 C CA . PHE A 1 86 ? -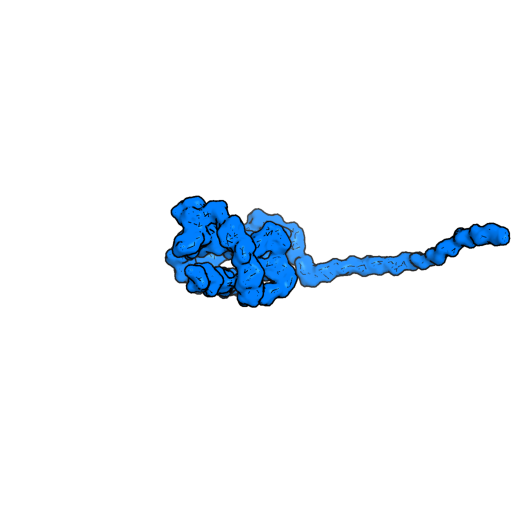4.940 3.382 5.271 1.00 95.06 86 PHE A CA 1
ATOM 703 C C . PHE A 1 86 ? -5.714 4.261 4.285 1.00 95.06 86 PHE A C 1
ATOM 705 O O . PHE A 1 86 ? -5.693 5.488 4.355 1.00 95.06 86 PHE A O 1
ATOM 712 N N . GLY A 1 87 ? -6.404 3.617 3.344 1.00 93.06 87 GLY A N 1
ATOM 713 C CA . GLY A 1 87 ? -7.136 4.295 2.274 1.00 93.06 87 GLY A CA 1
ATOM 714 C C . GLY A 1 87 ? -8.602 4.573 2.601 1.00 93.06 87 GLY A C 1
ATOM 715 O O . GLY A 1 87 ? -9.098 4.265 3.686 1.00 93.06 87 GLY A O 1
ATOM 716 N N . ARG A 1 88 ? -9.317 5.089 1.592 1.00 93.50 88 ARG A N 1
ATOM 717 C CA . ARG A 1 88 ? -10.784 5.191 1.565 1.00 93.50 88 ARG A CA 1
ATOM 718 C C . ARG A 1 88 ? -11.391 4.199 0.570 1.00 93.50 88 ARG A C 1
ATOM 720 O O . ARG A 1 88 ? -10.909 4.082 -0.562 1.00 93.50 88 ARG A O 1
ATOM 727 N N . ASN A 1 89 ? -12.462 3.521 0.976 1.00 94.62 89 ASN A N 1
ATOM 728 C CA . ASN A 1 89 ? -13.315 2.684 0.131 1.00 94.62 89 ASN A CA 1
ATOM 729 C C . ASN A 1 89 ? -14.752 2.627 0.687 1.00 94.62 89 ASN A C 1
ATOM 731 O O . ASN A 1 89 ? -15.049 1.912 1.642 1.00 94.62 89 ASN A O 1
ATOM 735 N N . GLU A 1 90 ? -15.656 3.375 0.055 1.00 91.94 90 GLU A N 1
ATOM 736 C CA . GLU A 1 90 ? -17.065 3.494 0.462 1.00 91.94 90 GLU A CA 1
ATOM 737 C C . GLU A 1 90 ? -17.830 2.168 0.426 1.00 91.94 90 GLU A C 1
ATOM 739 O O . GLU A 1 90 ? -18.709 1.956 1.257 1.00 91.94 90 GLU A O 1
ATOM 744 N N . LYS A 1 91 ? -17.472 1.243 -0.479 1.00 89.19 91 LYS A N 1
ATOM 745 C CA . LYS A 1 91 ? -18.198 -0.027 -0.651 1.00 89.19 91 LYS A CA 1
ATOM 746 C C . LYS A 1 91 ? -18.115 -0.959 0.560 1.00 89.19 91 LYS A C 1
ATOM 748 O O . LYS A 1 91 ? -18.940 -1.859 0.658 1.00 89.19 91 LYS A O 1
ATOM 753 N N . ILE A 1 92 ? -17.133 -0.758 1.442 1.00 88.38 92 ILE A N 1
ATOM 754 C CA . ILE A 1 92 ? -16.962 -1.537 2.678 1.00 88.38 92 ILE A CA 1
ATOM 755 C C . ILE A 1 92 ? -16.925 -0.652 3.936 1.00 88.38 92 ILE A C 1
ATOM 757 O O . ILE A 1 92 ? -16.336 -1.024 4.943 1.00 88.38 92 ILE A O 1
ATOM 761 N N . GLY A 1 93 ? -17.513 0.551 3.881 1.00 88.69 93 GLY A N 1
ATOM 762 C CA . GLY A 1 93 ? -17.606 1.451 5.042 1.00 88.69 93 GLY A CA 1
ATOM 763 C C . GLY A 1 93 ? -16.284 2.093 5.488 1.00 88.69 93 GLY A C 1
ATOM 764 O O . GLY A 1 93 ? -16.240 2.740 6.538 1.00 88.69 93 GLY A O 1
ATOM 765 N N . ALA A 1 94 ? -15.216 1.964 4.696 1.00 91.44 94 ALA A N 1
ATOM 766 C CA . ALA A 1 94 ? -13.909 2.568 4.949 1.00 91.44 94 ALA A CA 1
ATOM 767 C C . ALA A 1 94 ? -13.879 4.030 4.478 1.00 91.44 94 ALA A C 1
ATOM 769 O O . ALA A 1 94 ? -13.146 4.391 3.560 1.00 91.44 94 ALA A O 1
ATOM 770 N N . THR A 1 95 ? -14.736 4.875 5.046 1.00 90.62 95 THR A N 1
ATOM 771 C CA . THR A 1 95 ? -14.857 6.305 4.702 1.00 90.62 95 THR A CA 1
ATOM 772 C C . THR A 1 95 ? -14.013 7.213 5.592 1.00 90.62 95 THR A C 1
ATOM 774 O O . THR A 1 95 ? -13.519 8.234 5.115 1.00 90.62 95 THR A O 1
ATOM 777 N N . GLU A 1 96 ? -13.825 6.825 6.856 1.00 87.56 96 GLU A N 1
ATOM 778 C CA . GLU A 1 96 ? -13.251 7.649 7.932 1.00 87.56 96 GLU A CA 1
ATOM 779 C C . GLU A 1 96 ? -12.063 6.962 8.628 1.00 87.56 96 GLU A C 1
ATOM 781 O O . GLU A 1 96 ? -11.849 7.113 9.830 1.00 87.56 96 GLU A O 1
ATOM 786 N N . SER A 1 97 ? -11.281 6.192 7.865 1.00 87.44 97 SER A N 1
ATOM 787 C CA . SER A 1 97 ? -10.161 5.371 8.350 1.00 87.44 97 SER A CA 1
ATOM 788 C C . SER A 1 97 ? -9.216 6.128 9.294 1.00 87.44 97 SER A C 1
ATOM 790 O O . SER A 1 97 ? -8.795 5.585 10.309 1.00 87.44 97 SER A O 1
ATOM 792 N N . TRP A 1 98 ? -8.930 7.404 9.007 1.00 86.75 98 TRP A N 1
ATOM 793 C CA . TRP A 1 98 ? -8.098 8.244 9.871 1.00 86.75 98 TRP A CA 1
ATOM 794 C C . TRP A 1 98 ? -8.767 8.597 11.204 1.00 86.75 98 TRP A C 1
ATOM 796 O O . TRP A 1 98 ? -8.139 8.452 12.248 1.00 86.75 98 TRP A O 1
ATOM 806 N N . SER A 1 99 ? -10.041 9.002 11.198 1.00 87.81 99 SER A N 1
ATOM 807 C CA . SER A 1 99 ? -10.785 9.334 12.422 1.00 87.81 99 SER A CA 1
ATOM 808 C C . SER A 1 99 ? -10.857 8.147 13.383 1.00 87.81 99 SER A C 1
ATOM 810 O O . SER A 1 99 ? -10.735 8.341 14.590 1.00 87.81 99 SER A O 1
ATOM 812 N N . ARG A 1 100 ? -11.001 6.925 12.847 1.00 88.94 100 ARG A N 1
ATOM 813 C CA . ARG A 1 100 ? -11.006 5.684 13.639 1.00 88.94 100 ARG A CA 1
ATOM 814 C C . ARG A 1 100 ? -9.627 5.296 14.164 1.00 88.94 100 ARG A C 1
ATOM 816 O O . ARG A 1 100 ? -9.538 4.840 15.291 1.00 88.94 100 ARG A O 1
ATOM 823 N N . LEU A 1 101 ? -8.565 5.460 13.372 1.00 92.25 101 LEU A N 1
ATOM 824 C CA . LEU A 1 101 ? -7.215 5.014 13.746 1.00 92.25 101 LEU A CA 1
ATOM 825 C C . LEU A 1 101 ? -6.426 6.036 14.577 1.00 92.25 101 LEU A C 1
ATOM 827 O O . LEU A 1 101 ? -5.504 5.648 15.289 1.00 92.25 101 LEU A O 1
ATOM 831 N N . LYS A 1 102 ? -6.781 7.325 14.529 1.00 92.06 102 LYS A N 1
ATOM 832 C CA . LYS A 1 102 ? -6.081 8.398 15.254 1.00 92.06 102 LYS A CA 1
ATOM 833 C C . LYS A 1 102 ? -5.935 8.162 16.774 1.00 92.06 102 LYS A C 1
ATOM 835 O O . LYS A 1 102 ? -4.846 8.439 17.271 1.00 92.06 102 LYS A O 1
ATOM 840 N N . PRO A 1 103 ? -6.937 7.658 17.530 1.00 93.31 103 PRO A N 1
ATOM 841 C CA . PRO A 1 103 ? -6.763 7.349 18.957 1.00 93.31 103 PRO A CA 1
ATOM 842 C C . PRO A 1 103 ? -5.692 6.278 19.212 1.00 93.31 103 PRO A C 1
ATOM 844 O O . PRO A 1 103 ? -4.980 6.329 20.210 1.00 93.31 103 PRO A O 1
ATOM 847 N N . PHE A 1 104 ? -5.553 5.341 18.274 1.00 93.56 104 PHE A N 1
ATOM 848 C CA . PHE A 1 104 ? -4.695 4.162 18.368 1.00 93.56 104 PHE A CA 1
ATOM 849 C C . PHE A 1 104 ? -3.314 4.353 17.739 1.00 93.56 104 PHE A C 1
ATOM 851 O O . PHE A 1 104 ? -2.458 3.479 17.877 1.00 93.56 104 PHE A O 1
ATOM 858 N N . GLN A 1 105 ? -3.086 5.482 17.058 1.00 91.12 105 GLN A N 1
ATOM 859 C CA . GLN A 1 105 ? -1.877 5.749 16.282 1.00 91.12 105 GLN A CA 1
ATOM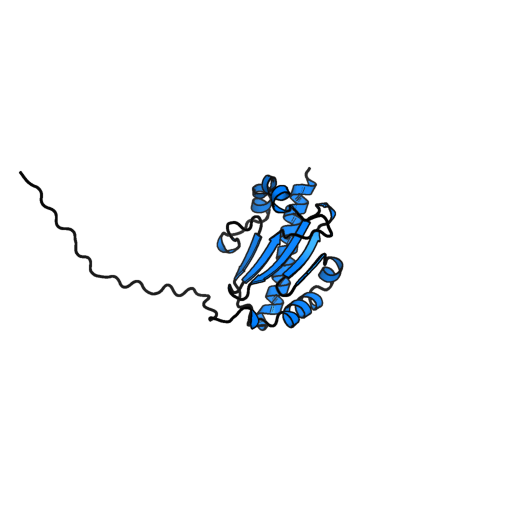 860 C C . GLN A 1 105 ? -0.580 5.406 17.046 1.00 91.12 105 GLN A C 1
ATOM 862 O O . GLN A 1 105 ? 0.189 4.613 16.503 1.00 91.12 105 GLN A O 1
ATOM 867 N N . PRO A 1 106 ? -0.350 5.851 18.302 1.00 90.81 106 PRO A N 1
ATOM 868 C CA . PRO A 1 106 ? 0.889 5.525 19.015 1.00 90.81 106 PRO A CA 1
ATOM 869 C C . PRO A 1 106 ? 1.068 4.023 19.292 1.00 90.81 106 PRO A C 1
ATOM 871 O O . PRO A 1 106 ? 2.181 3.511 19.220 1.00 90.81 106 PRO A O 1
ATOM 874 N N . ALA A 1 107 ? -0.021 3.297 19.575 1.00 93.06 107 ALA A N 1
ATOM 875 C CA . ALA A 1 107 ? 0.009 1.861 19.876 1.00 93.06 107 ALA A CA 1
ATOM 876 C C . ALA A 1 107 ? 0.208 0.985 18.624 1.00 93.06 107 ALA A C 1
ATOM 878 O O . ALA A 1 107 ? 0.693 -0.147 18.724 1.00 93.06 107 ALA A O 1
ATOM 879 N N . ILE A 1 108 ? -0.158 1.510 17.451 1.00 93.50 108 ILE A N 1
ATOM 880 C CA . ILE A 1 108 ? 0.093 0.889 16.146 1.00 93.50 108 ILE A CA 1
ATOM 881 C C . ILE A 1 108 ? 1.514 1.233 15.671 1.00 93.50 108 ILE A C 1
ATOM 883 O O . ILE A 1 108 ? 2.232 0.356 15.196 1.00 93.50 108 ILE A O 1
ATOM 887 N N . GLU A 1 109 ? 1.965 2.477 15.848 1.00 91.12 109 GLU A N 1
ATOM 888 C CA . GLU A 1 109 ? 3.319 2.919 15.484 1.00 91.12 109 GLU A CA 1
ATOM 889 C C . GLU A 1 109 ? 4.406 2.244 16.340 1.00 91.12 109 GLU A C 1
ATOM 891 O O . GLU A 1 109 ? 5.405 1.790 15.778 1.00 91.12 109 GLU A O 1
ATOM 896 N N . ASP A 1 110 ? 4.190 2.048 17.650 1.00 91.00 110 ASP A N 1
ATOM 897 C CA . ASP A 1 110 ? 5.096 1.247 18.494 1.00 91.00 110 ASP A CA 1
ATOM 898 C C . ASP A 1 110 ? 5.137 -0.233 18.076 1.00 91.00 110 ASP A C 1
ATOM 900 O O . ASP A 1 110 ? 6.193 -0.854 18.130 1.00 91.00 110 ASP A O 1
ATOM 904 N N . ARG A 1 111 ? 4.045 -0.814 17.565 1.00 93.44 111 ARG A N 1
ATOM 905 C CA . ARG A 1 111 ? 4.097 -2.162 16.964 1.00 93.44 111 ARG A CA 1
ATOM 906 C C . ARG A 1 111 ? 4.858 -2.174 15.635 1.00 93.44 111 ARG A C 1
ATOM 908 O O . ARG A 1 111 ? 5.576 -3.133 15.344 1.00 93.44 111 ARG A O 1
ATOM 915 N N . LEU A 1 112 ? 4.729 -1.119 14.829 1.00 92.12 112 LEU A N 1
ATOM 916 C CA . LEU A 1 112 ? 5.354 -1.021 13.507 1.00 92.12 112 LEU A CA 1
ATOM 917 C C . LEU A 1 112 ? 6.830 -0.605 13.533 1.00 92.12 112 LEU A C 1
ATOM 919 O O . LEU A 1 112 ? 7.536 -0.909 12.571 1.00 92.12 112 LEU A O 1
ATOM 923 N N . LYS A 1 113 ? 7.326 0.037 14.599 1.00 90.12 113 LYS A N 1
ATOM 924 C CA . LYS A 1 113 ? 8.757 0.364 14.824 1.00 90.12 113 LYS A CA 1
ATOM 925 C C . LYS A 1 113 ? 9.457 0.902 13.570 1.00 90.12 113 LYS A C 1
ATOM 927 O O . LYS A 1 113 ? 10.545 0.453 13.207 1.00 90.12 113 LYS A O 1
ATOM 932 N N . LEU A 1 114 ? 8.777 1.798 12.855 1.00 85.31 114 LEU A N 1
ATOM 933 C CA . LEU A 1 114 ? 9.277 2.362 11.606 1.00 85.31 114 LEU A CA 1
ATOM 934 C C . LEU A 1 114 ? 10.410 3.340 11.905 1.00 85.31 114 LEU A C 1
ATOM 936 O O . LEU A 1 114 ? 10.325 4.144 12.831 1.00 85.31 114 LEU A O 1
ATOM 940 N N . ARG A 1 115 ? 11.467 3.285 11.094 1.00 84.81 115 ARG A N 1
ATOM 941 C CA . ARG A 1 115 ? 12.471 4.351 11.067 1.00 84.81 115 ARG A CA 1
ATOM 942 C C . ARG A 1 115 ? 11.895 5.567 10.323 1.00 84.81 115 ARG A C 1
ATOM 944 O O . ARG A 1 115 ? 11.052 5.359 9.448 1.00 84.81 115 ARG A O 1
ATOM 951 N N . PRO A 1 116 ? 12.342 6.805 10.604 1.00 81.94 116 PRO A N 1
ATOM 952 C CA . PRO A 1 116 ? 11.787 8.010 9.977 1.00 81.94 116 PRO A CA 1
ATOM 953 C C . PRO A 1 116 ? 11.825 7.999 8.442 1.00 81.94 116 PRO A C 1
ATOM 955 O O . PRO A 1 116 ? 10.936 8.536 7.795 1.00 81.94 116 PRO A O 1
ATOM 958 N N . GLU A 1 117 ? 12.812 7.336 7.832 1.00 83.69 117 GLU A N 1
ATOM 959 C CA . GLU A 1 117 ? 12.953 7.250 6.369 1.00 83.69 117 GLU A CA 1
ATOM 960 C C . GLU A 1 117 ? 11.946 6.279 5.725 1.00 83.69 117 GLU A C 1
ATOM 962 O O . GLU A 1 117 ? 11.869 6.182 4.499 1.00 83.69 117 GLU A O 1
ATOM 967 N N . GLN A 1 118 ? 11.201 5.537 6.549 1.00 85.88 118 GLN A N 1
ATOM 968 C CA . GLN A 1 118 ? 10.160 4.597 6.144 1.00 85.88 118 GLN A CA 1
ATOM 969 C C . GLN A 1 118 ? 8.748 5.156 6.346 1.00 85.88 118 GLN A C 1
ATOM 971 O O . GLN A 1 118 ? 7.799 4.429 6.083 1.00 85.88 118 GLN A O 1
ATOM 976 N N . SER A 1 119 ? 8.568 6.403 6.782 1.00 84.50 119 SER A N 1
ATOM 977 C CA . SER A 1 119 ? 7.244 7.014 6.946 1.00 84.50 119 SER A CA 1
ATOM 978 C C . SER A 1 119 ? 7.160 8.392 6.286 1.00 84.50 119 SER A C 1
ATOM 980 O O . SER A 1 119 ? 8.158 9.050 5.999 1.00 84.50 119 SER A O 1
ATOM 982 N N . CYS A 1 120 ? 5.936 8.821 5.986 1.00 78.62 120 CYS A N 1
ATOM 983 C CA . CYS A 1 120 ? 5.629 10.160 5.500 1.00 78.62 120 CYS A CA 1
ATOM 984 C C . CYS A 1 120 ? 4.833 10.929 6.556 1.00 78.62 120 CYS A C 1
ATOM 986 O O . CYS A 1 120 ? 3.790 10.449 7.011 1.00 78.62 120 CYS A O 1
ATOM 988 N N . GLU A 1 121 ? 5.281 12.132 6.912 1.00 73.56 121 GLU A N 1
ATOM 989 C CA . GLU A 1 121 ? 4.496 13.039 7.750 1.00 73.56 121 GLU A CA 1
ATOM 990 C C . GLU A 1 121 ? 3.161 13.398 7.070 1.00 73.56 121 GLU A C 1
ATOM 992 O O . GLU A 1 121 ? 3.061 13.506 5.848 1.00 73.56 121 GLU A O 1
ATOM 997 N N . GLY A 1 122 ? 2.102 13.569 7.864 1.00 69.44 122 GLY A N 1
ATOM 998 C CA . GLY A 1 122 ? 0.782 13.983 7.372 1.00 69.44 122 GLY A CA 1
ATOM 999 C C . GLY A 1 122 ? -0.055 12.907 6.661 1.00 69.44 122 GLY A C 1
ATOM 1000 O O . GLY A 1 122 ? -1.254 13.119 6.496 1.00 69.44 122 GLY A O 1
ATOM 1001 N N . LEU A 1 123 ? 0.503 11.741 6.304 1.00 69.75 123 LEU A N 1
ATOM 1002 C CA . LEU A 1 123 ? -0.259 10.615 5.724 1.00 69.75 123 LEU A CA 1
ATOM 1003 C C . LEU A 1 123 ? -0.865 9.656 6.772 1.00 69.75 123 LEU A C 1
ATOM 1005 O O . LEU A 1 123 ? -1.437 8.627 6.412 1.00 69.75 123 LEU A O 1
ATOM 1009 N N . GLY A 1 124 ? -0.760 9.986 8.063 1.00 83.19 124 GLY A N 1
ATOM 1010 C CA . GLY A 1 124 ? -1.181 9.111 9.160 1.00 83.19 124 GLY A CA 1
ATOM 1011 C C . GLY A 1 124 ? -0.319 7.849 9.240 1.00 83.19 124 GLY A C 1
ATOM 1012 O O . GLY A 1 124 ? 0.864 7.886 8.913 1.00 83.19 124 GLY A O 1
ATOM 1013 N N . ILE A 1 125 ? -0.904 6.720 9.640 1.00 89.38 125 ILE A N 1
ATOM 1014 C CA . ILE A 1 125 ? -0.184 5.440 9.729 1.00 89.38 125 ILE A CA 1
ATOM 1015 C C . ILE A 1 125 ? 0.142 4.944 8.312 1.00 89.38 125 ILE A C 1
ATOM 1017 O O . ILE A 1 125 ? -0.749 4.530 7.561 1.00 89.38 125 ILE A O 1
ATOM 1021 N N . ASN A 1 126 ? 1.424 4.996 7.951 1.00 92.81 126 ASN A N 1
ATOM 1022 C CA . ASN A 1 126 ? 1.942 4.603 6.643 1.00 92.81 126 ASN A CA 1
ATOM 1023 C C . ASN A 1 126 ? 3.362 4.026 6.750 1.00 92.81 126 ASN A C 1
ATOM 1025 O O . ASN A 1 126 ? 4.093 4.371 7.674 1.00 92.81 126 ASN A O 1
ATOM 1029 N N . SER A 1 127 ? 3.745 3.181 5.792 1.00 94.25 127 SER A N 1
ATOM 1030 C CA . SER A 1 127 ? 5.116 2.683 5.620 1.00 94.25 127 SER A CA 1
ATOM 1031 C C . SER A 1 127 ? 5.519 2.761 4.145 1.00 94.25 127 SER A C 1
ATOM 1033 O O . SER A 1 127 ? 4.702 2.465 3.271 1.00 94.25 127 SER A O 1
ATOM 1035 N N . MET A 1 128 ? 6.756 3.159 3.844 1.00 95.25 128 MET A N 1
ATOM 1036 C CA . MET A 1 128 ? 7.284 3.309 2.484 1.00 95.25 128 MET A CA 1
ATOM 1037 C C . MET A 1 128 ? 8.672 2.686 2.298 1.00 95.25 128 MET A C 1
ATOM 1039 O O . MET A 1 128 ? 9.456 2.547 3.239 1.00 95.25 128 MET A O 1
ATOM 1043 N N . TRP A 1 129 ? 9.004 2.386 1.042 1.00 94.94 129 TRP A N 1
ATOM 1044 C CA . TRP A 1 129 ? 10.340 1.993 0.606 1.00 94.94 129 TRP A CA 1
ATOM 1045 C C . TRP A 1 129 ? 10.723 2.714 -0.694 1.00 94.94 129 TRP A C 1
ATOM 1047 O O . TRP A 1 129 ? 10.074 2.551 -1.730 1.00 94.94 129 TRP A O 1
ATOM 1057 N N . ARG A 1 130 ? 11.798 3.514 -0.635 1.00 93.88 130 ARG A N 1
ATOM 1058 C CA . ARG A 1 130 ? 12.431 4.160 -1.797 1.00 93.88 130 ARG A CA 1
ATOM 1059 C C . ARG A 1 130 ? 13.155 3.137 -2.673 1.00 93.88 130 ARG A C 1
ATOM 1061 O O . ARG A 1 130 ? 14.059 2.448 -2.209 1.00 93.88 130 ARG A O 1
ATOM 1068 N N . VAL A 1 131 ? 12.771 3.073 -3.945 1.00 94.06 131 VAL A N 1
ATOM 1069 C CA . VAL A 1 131 ? 13.230 2.082 -4.926 1.00 94.06 131 VAL A CA 1
ATOM 1070 C C . VAL A 1 131 ? 12.987 2.602 -6.345 1.00 94.06 131 VAL A C 1
ATOM 1072 O O . VAL A 1 131 ? 11.990 3.273 -6.605 1.00 94.06 131 VAL A O 1
ATOM 1075 N N . ASN A 1 132 ? 13.880 2.291 -7.289 1.00 94.06 132 ASN A N 1
ATOM 1076 C CA . ASN A 1 132 ? 13.711 2.656 -8.699 1.00 94.06 132 ASN A CA 1
ATOM 1077 C C . ASN A 1 132 ? 12.534 1.879 -9.311 1.00 94.06 132 ASN A C 1
ATOM 1079 O O . ASN A 1 132 ? 12.708 0.763 -9.808 1.00 94.06 132 ASN A O 1
ATOM 1083 N N . CYS A 1 133 ? 11.340 2.475 -9.284 1.00 93.44 133 CYS A N 1
ATOM 1084 C CA . CYS A 1 133 ? 10.093 1.832 -9.707 1.00 93.44 133 CYS A CA 1
ATOM 1085 C C . CYS A 1 133 ? 10.044 1.515 -11.213 1.00 93.44 133 CYS A C 1
ATOM 1087 O O . CYS A 1 133 ? 9.176 0.760 -11.651 1.00 93.44 133 CYS A O 1
ATOM 1089 N N . PHE A 1 134 ? 10.942 2.100 -12.012 1.00 93.06 134 PHE A N 1
ATOM 1090 C CA . PHE A 1 134 ? 10.999 1.928 -13.466 1.00 93.06 134 PHE A CA 1
ATOM 1091 C C . PHE A 1 134 ? 11.980 0.835 -13.925 1.00 93.06 134 PHE A C 1
ATOM 1093 O O . PHE A 1 134 ? 12.022 0.537 -15.118 1.00 93.06 134 PHE A O 1
ATOM 1100 N N . ALA A 1 135 ? 12.782 0.263 -13.024 1.00 94.62 135 ALA A N 1
ATOM 1101 C CA . ALA A 1 135 ? 13.589 -0.921 -13.307 1.00 94.62 135 ALA A CA 1
ATOM 1102 C C . ALA A 1 135 ? 12.794 -2.161 -12.877 1.00 94.62 135 ALA A C 1
ATOM 1104 O O . ALA A 1 135 ? 12.663 -2.422 -11.683 1.00 94.62 135 ALA A O 1
ATOM 1105 N N . GLU A 1 136 ? 12.225 -2.908 -13.829 1.00 96.25 136 GLU A N 1
ATOM 1106 C CA . GLU A 1 136 ? 11.328 -4.032 -13.498 1.00 96.25 136 GLU A CA 1
ATOM 1107 C C . GLU A 1 136 ? 12.048 -5.272 -12.940 1.00 96.25 136 GLU A C 1
ATOM 1109 O O . GLU A 1 136 ? 11.390 -6.145 -12.386 1.00 96.25 136 GLU A O 1
ATO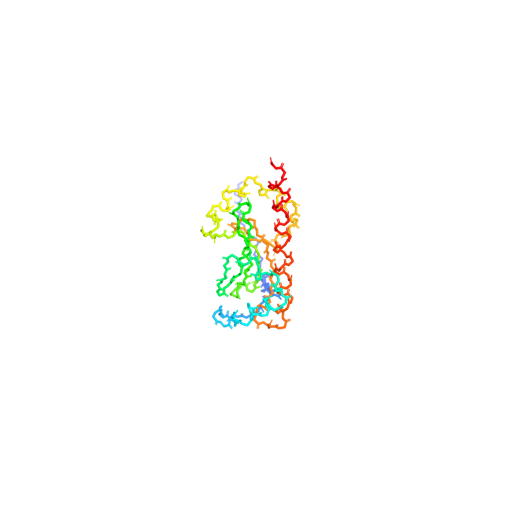M 1114 N N . ASP A 1 137 ? 13.383 -5.287 -12.912 1.00 97.25 137 ASP A N 1
ATOM 1115 C CA . ASP A 1 137 ? 14.160 -6.234 -12.096 1.00 97.25 137 ASP A CA 1
ATOM 1116 C C . ASP A 1 137 ? 13.930 -6.021 -10.582 1.00 97.25 137 ASP A C 1
ATOM 1118 O O . ASP A 1 137 ? 14.002 -6.967 -9.799 1.00 97.25 137 ASP A O 1
ATOM 1122 N N . ASN A 1 138 ? 13.565 -4.800 -10.160 1.00 97.69 138 ASN A N 1
ATOM 1123 C CA . ASN A 1 138 ? 13.126 -4.518 -8.787 1.00 97.69 138 ASN A CA 1
ATOM 1124 C C . ASN A 1 138 ? 11.679 -4.963 -8.529 1.00 97.69 138 ASN A C 1
ATOM 1126 O O . ASN A 1 138 ? 11.279 -5.077 -7.368 1.00 97.69 138 ASN A O 1
ATOM 1130 N N . TRP A 1 139 ? 10.865 -5.170 -9.572 1.00 98.38 139 TRP A N 1
ATOM 1131 C CA . TRP A 1 139 ? 9.428 -5.386 -9.404 1.00 98.38 139 TRP A CA 1
ATOM 1132 C C . TRP A 1 139 ? 9.080 -6.604 -8.532 1.00 98.38 139 TRP A C 1
ATOM 1134 O O . TRP A 1 139 ? 8.211 -6.435 -7.677 1.00 98.38 139 TRP A O 1
ATOM 1144 N N . PRO A 1 140 ? 9.728 -7.785 -8.645 1.00 98.62 140 PRO A N 1
ATOM 1145 C CA . PRO A 1 140 ? 9.458 -8.903 -7.740 1.00 98.62 140 PRO A CA 1
ATOM 1146 C C . PRO A 1 140 ? 9.630 -8.498 -6.271 1.00 98.62 140 PRO A C 1
ATOM 1148 O O . PRO A 1 140 ? 8.687 -8.619 -5.490 1.00 98.62 140 PRO A O 1
ATOM 1151 N N . ALA A 1 141 ? 10.770 -7.889 -5.924 1.00 98.56 141 ALA A N 1
ATOM 1152 C CA . ALA A 1 141 ? 11.045 -7.413 -4.569 1.00 98.56 141 ALA A CA 1
ATOM 1153 C C . ALA A 1 141 ? 10.049 -6.332 -4.110 1.00 98.56 141 ALA A C 1
ATOM 1155 O O . ALA A 1 141 ? 9.597 -6.365 -2.969 1.00 98.56 141 ALA A O 1
ATOM 1156 N N . MET A 1 142 ? 9.649 -5.410 -4.994 1.00 98.56 142 MET A N 1
ATOM 1157 C CA . MET A 1 142 ? 8.603 -4.412 -4.720 1.00 98.56 142 MET A CA 1
ATOM 1158 C C . MET A 1 142 ? 7.252 -5.062 -4.398 1.00 98.56 142 MET A C 1
ATOM 1160 O O . MET A 1 142 ? 6.576 -4.622 -3.470 1.00 98.56 142 MET A O 1
ATOM 1164 N N . THR A 1 143 ? 6.848 -6.103 -5.134 1.00 98.62 143 THR A N 1
ATOM 1165 C CA . THR A 1 143 ? 5.580 -6.805 -4.872 1.00 98.62 143 THR A CA 1
ATOM 1166 C C . THR A 1 143 ? 5.622 -7.598 -3.567 1.00 98.62 143 THR A C 1
ATOM 1168 O O . THR A 1 143 ? 4.690 -7.505 -2.771 1.00 98.62 143 THR A O 1
ATOM 1171 N N . ASP A 1 144 ? 6.728 -8.294 -3.302 1.00 98.69 144 ASP A N 1
ATOM 1172 C CA . ASP A 1 144 ? 6.919 -9.099 -2.093 1.00 98.69 144 ASP A CA 1
ATOM 1173 C C . ASP A 1 144 ? 6.988 -8.213 -0.838 1.00 98.69 144 ASP A C 1
ATOM 1175 O O . ASP A 1 144 ? 6.380 -8.525 0.190 1.00 98.69 144 ASP A O 1
ATOM 1179 N N . TRP A 1 145 ? 7.669 -7.063 -0.933 1.00 98.38 145 TRP A N 1
ATOM 1180 C CA . TRP A 1 145 ? 7.707 -6.054 0.126 1.00 98.38 145 TRP A CA 1
ATOM 1181 C C . TRP A 1 145 ? 6.319 -5.467 0.400 1.00 98.38 145 TRP A C 1
ATOM 1183 O O . TRP A 1 145 ? 5.926 -5.374 1.561 1.00 98.38 145 TRP A O 1
ATOM 1193 N N . LEU A 1 146 ? 5.544 -5.131 -0.642 1.00 98.69 146 LEU A N 1
ATOM 1194 C CA . LEU A 1 146 ? 4.189 -4.591 -0.480 1.00 98.69 146 LEU A CA 1
ATOM 1195 C C . LEU A 1 146 ? 3.273 -5.561 0.274 1.00 98.69 146 LEU A C 1
ATOM 1197 O O . LEU A 1 146 ? 2.595 -5.137 1.207 1.00 98.69 146 LEU A O 1
ATOM 1201 N N . VAL A 1 147 ? 3.277 -6.851 -0.075 1.00 98.56 147 VAL A N 1
ATOM 1202 C CA . VAL A 1 147 ? 2.452 -7.860 0.616 1.00 98.56 147 VAL A CA 1
ATOM 1203 C C . VAL A 1 147 ? 2.950 -8.120 2.038 1.00 98.56 147 VAL A C 1
ATOM 1205 O O . VAL A 1 147 ? 2.134 -8.235 2.959 1.00 98.56 147 VAL A O 1
ATOM 1208 N N . THR A 1 148 ? 4.268 -8.138 2.253 1.00 98.31 148 THR A N 1
ATOM 1209 C CA . THR A 1 148 ? 4.873 -8.288 3.587 1.00 98.31 148 THR A CA 1
ATOM 1210 C C . THR A 1 148 ? 4.468 -7.133 4.505 1.00 98.31 148 THR A C 1
ATOM 1212 O O . THR A 1 148 ? 3.904 -7.363 5.577 1.00 98.31 148 THR A O 1
ATOM 1215 N N . GLU A 1 149 ? 4.681 -5.889 4.072 1.00 97.81 149 GLU A N 1
ATOM 1216 C CA . GLU A 1 149 ? 4.423 -4.699 4.885 1.00 97.81 149 GLU A CA 1
ATOM 1217 C C . GLU A 1 149 ? 2.917 -4.436 5.053 1.00 97.81 149 GLU A C 1
ATOM 1219 O O . GLU A 1 149 ? 2.474 -4.069 6.140 1.00 97.81 149 GLU A O 1
ATOM 1224 N N . CYS A 1 150 ? 2.091 -4.734 4.042 1.00 98.06 150 CYS A N 1
ATOM 1225 C CA . CYS A 1 150 ? 0.629 -4.716 4.165 1.00 98.06 150 CYS A CA 1
ATOM 1226 C C . CYS A 1 150 ? 0.146 -5.689 5.253 1.00 98.06 150 CYS A C 1
ATOM 1228 O O . CYS A 1 150 ? -0.679 -5.328 6.088 1.00 98.06 150 CYS A O 1
ATOM 1230 N N . SER A 1 151 ? 0.716 -6.898 5.307 1.00 98.12 151 SER A N 1
ATOM 1231 C CA . SER A 1 151 ? 0.379 -7.916 6.319 1.00 98.12 151 SER A CA 1
ATOM 1232 C C . SER A 1 151 ? 0.902 -7.570 7.715 1.00 98.12 151 SER A C 1
ATOM 1234 O O . SER A 1 151 ? 0.311 -7.967 8.720 1.00 98.12 151 SER A O 1
ATOM 1236 N N . ARG A 1 152 ? 1.989 -6.798 7.790 1.00 97.19 152 ARG A N 1
ATOM 1237 C CA . ARG A 1 152 ? 2.553 -6.253 9.029 1.00 97.19 152 ARG A CA 1
ATOM 1238 C C . ARG A 1 152 ? 1.681 -5.128 9.600 1.00 97.19 152 ARG A C 1
ATOM 1240 O O . ARG A 1 152 ? 1.384 -5.145 10.791 1.00 97.19 152 ARG A O 1
ATOM 1247 N N . VAL A 1 153 ? 1.222 -4.209 8.747 1.00 96.00 153 VAL A N 1
ATOM 1248 C CA . VAL A 1 153 ? 0.276 -3.129 9.090 1.00 96.00 153 VAL A CA 1
ATOM 1249 C C . VAL A 1 153 ? -1.099 -3.681 9.460 1.00 96.00 153 VAL A C 1
ATOM 1251 O O . VAL A 1 153 ? -1.675 -3.253 10.456 1.00 96.00 153 VAL A O 1
ATOM 1254 N N . GLU A 1 154 ? -1.592 -4.678 8.725 1.00 97.00 154 GLU A N 1
ATOM 1255 C CA . GLU A 1 154 ? -2.809 -5.417 9.070 1.00 97.00 154 GLU A CA 1
ATOM 1256 C C . GLU A 1 154 ? -2.710 -6.021 10.470 1.00 97.00 154 GLU A C 1
ATOM 1258 O O . GLU A 1 154 ? -3.558 -5.740 11.311 1.00 97.00 154 GLU A O 1
ATOM 1263 N N . ARG A 1 155 ? -1.650 -6.793 10.750 1.00 97.00 155 ARG A N 1
ATOM 1264 C CA . ARG A 1 155 ? -1.458 -7.413 12.065 1.00 97.00 155 ARG A CA 1
ATOM 1265 C C . ARG A 1 155 ? -1.392 -6.372 13.180 1.00 97.00 155 ARG A C 1
ATOM 1267 O O . ARG A 1 155 ? -2.084 -6.534 14.176 1.00 97.00 155 ARG A O 1
ATOM 1274 N N . ALA A 1 156 ? -0.614 -5.303 13.002 1.00 96.31 156 ALA A N 1
ATOM 1275 C CA . ALA A 1 156 ? -0.470 -4.259 14.014 1.00 96.31 156 ALA A CA 1
ATOM 1276 C C . ALA A 1 156 ? -1.800 -3.562 14.354 1.00 96.31 156 ALA A C 1
ATOM 1278 O O . ALA A 1 156 ? -1.997 -3.174 15.501 1.00 96.31 156 ALA A O 1
ATOM 1279 N N . VAL A 1 157 ? -2.721 -3.432 13.390 1.00 95.00 157 VAL A N 1
ATOM 1280 C CA . VAL A 1 157 ? -4.064 -2.881 13.630 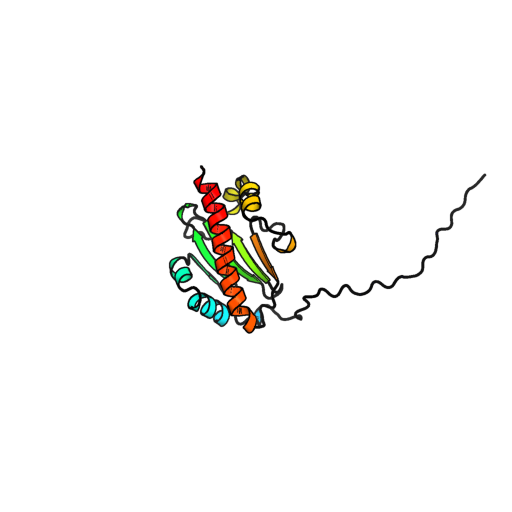1.00 95.00 157 VAL A CA 1
ATOM 1281 C C . VAL A 1 157 ? -5.018 -3.920 14.215 1.00 95.00 157 VAL A C 1
ATOM 1283 O O . VAL A 1 157 ? -5.692 -3.613 15.194 1.00 95.00 157 VAL A O 1
ATOM 1286 N N . THR A 1 158 ? -5.035 -5.154 13.705 1.00 95.19 158 THR A N 1
ATOM 1287 C CA . THR A 1 158 ? -5.854 -6.246 14.262 1.00 95.19 158 THR A CA 1
ATOM 1288 C C . THR A 1 158 ? -5.488 -6.548 15.720 1.00 95.19 158 THR A C 1
ATOM 1290 O O . THR A 1 158 ? -6.371 -6.781 16.537 1.00 95.19 158 THR A O 1
ATOM 1293 N N . GLU A 1 159 ? -4.203 -6.485 16.081 1.00 94.94 159 GLU A N 1
ATOM 1294 C CA . GLU A 1 159 ? -3.728 -6.646 17.463 1.00 94.94 159 GLU A CA 1
ATOM 1295 C C . GLU A 1 159 ? -4.080 -5.480 18.396 1.00 94.94 159 GLU A C 1
ATOM 1297 O O . GLU A 1 159 ? -3.990 -5.661 19.606 1.00 94.94 159 GLU A O 1
ATOM 1302 N N . VAL A 1 160 ? -4.394 -4.289 17.876 1.00 94.62 160 VAL A N 1
ATOM 1303 C CA . VAL A 1 160 ? -4.751 -3.114 18.693 1.00 94.62 160 VAL A CA 1
ATOM 1304 C C . VAL A 1 160 ? -6.264 -2.982 18.815 1.00 94.62 160 VAL A C 1
ATOM 1306 O O . VAL A 1 160 ? -6.769 -2.845 19.920 1.00 94.62 160 VAL A O 1
ATOM 1309 N N . LEU A 1 161 ? -6.988 -3.080 17.698 1.00 92.19 161 LEU A N 1
ATOM 1310 C CA . LEU A 1 161 ? -8.450 -2.981 17.671 1.00 92.19 161 LEU A CA 1
ATOM 1311 C C . LEU A 1 161 ? -9.146 -4.267 18.150 1.00 92.19 161 LEU A C 1
ATOM 1313 O O . LEU A 1 161 ? -10.305 -4.225 18.531 1.00 92.19 161 LEU A O 1
ATOM 1317 N N . GLY A 1 162 ? -8.453 -5.411 18.136 1.00 86.25 162 GLY A N 1
ATOM 1318 C CA . GLY A 1 162 ? -8.920 -6.670 18.732 1.00 86.25 162 GLY A CA 1
ATOM 1319 C C . GLY A 1 162 ? -8.577 -6.828 20.220 1.00 86.25 162 GLY A C 1
ATOM 1320 O O . GLY A 1 162 ? -8.645 -7.942 20.736 1.00 86.25 162 GLY A O 1
ATOM 1321 N N . GLN A 1 163 ? -8.140 -5.751 20.884 1.00 77.06 163 GLN A N 1
ATOM 1322 C CA . GLN A 1 163 ? -7.915 -5.677 22.336 1.00 77.06 163 GLN A CA 1
ATOM 1323 C C . GLN A 1 163 ? -8.959 -4.791 23.053 1.00 77.06 163 GLN A C 1
ATOM 1325 O O . GLN A 1 163 ? -8.834 -4.587 24.262 1.00 77.06 163 GLN A O 1
ATOM 1330 N N . GLU A 1 164 ? -9.970 -4.301 22.323 1.00 56.47 164 GLU A N 1
ATOM 1331 C CA . GLU A 1 164 ? -11.160 -3.590 22.830 1.00 56.47 164 GLU A CA 1
ATOM 1332 C C . GLU A 1 164 ? -12.396 -4.508 22.899 1.00 56.47 164 GLU A C 1
ATOM 1334 O O . GLU A 1 164 ? -13.192 -4.322 23.848 1.00 56.47 164 GLU A O 1
#

Sequence (164 aa):
MTRQSVLPNSLGQRGQPVMSEFDFGGRRASEFRHRGFWSLFAERHPEERARLARRGPWFWQRGLPDFALVISMYVAPAQNHVGVFFGRNEKIGATESWSRLKPFQPAIEDRLKLRPEQSCEGLGINSMWRVNCFAEDNWPAMTDWLVTECSRVERAVTEVLGQE